Protein AF-A0A519Y2J0-F1 (afdb_monomer_lite)

Structure (mmCIF, N/CA/C/O backbone):
data_AF-A0A519Y2J0-F1
#
_entry.id   AF-A0A519Y2J0-F1
#
loop_
_atom_site.group_PDB
_atom_site.id
_atom_site.type_symbol
_atom_site.label_atom_id
_atom_site.label_alt_id
_atom_site.label_comp_id
_atom_site.label_asym_id
_atom_site.label_entity_id
_atom_site.label_seq_id
_atom_site.pdbx_PDB_ins_code
_atom_site.Cartn_x
_atom_site.Cartn_y
_atom_site.Cartn_z
_atom_site.occupancy
_atom_site.B_iso_or_equiv
_atom_site.auth_seq_id
_atom_site.auth_comp_id
_atom_site.auth_asym_id
_atom_site.auth_atom_id
_atom_site.pdbx_PDB_model_num
ATOM 1 N N . MET A 1 1 ? -8.401 15.750 12.014 1.00 75.94 1 MET A N 1
ATOM 2 C CA . MET A 1 1 ? -8.314 14.886 10.818 1.00 75.94 1 MET A CA 1
ATOM 3 C C . MET A 1 1 ? -6.844 14.797 10.473 1.00 75.94 1 MET A C 1
ATOM 5 O O . MET A 1 1 ? -6.237 15.849 10.333 1.00 75.94 1 MET A O 1
ATOM 9 N N . LEU A 1 2 ? -6.271 13.596 10.465 1.00 91.44 2 LEU A N 1
ATOM 10 C CA . LEU A 1 2 ? -4.862 13.386 10.138 1.00 91.44 2 LEU A CA 1
ATOM 11 C C . LEU A 1 2 ? -4.794 12.874 8.703 1.00 91.44 2 LEU A C 1
ATOM 13 O O . LEU A 1 2 ? -5.526 11.946 8.385 1.00 91.44 2 LEU A O 1
ATOM 17 N N . LEU A 1 3 ? -3.951 13.487 7.878 1.00 94.94 3 LEU A N 1
ATOM 18 C CA . LEU A 1 3 ? -3.622 12.978 6.551 1.00 94.94 3 LEU A CA 1
ATOM 19 C C . LEU A 1 3 ? -2.247 12.329 6.626 1.00 94.94 3 LEU A C 1
ATOM 21 O O . LEU A 1 3 ? -1.301 12.929 7.144 1.00 94.94 3 LEU A O 1
ATOM 25 N N . ARG A 1 4 ? -2.137 11.109 6.113 1.00 96.25 4 ARG A N 1
ATOM 26 C CA . ARG A 1 4 ? -0.897 10.344 6.082 1.00 96.25 4 ARG A CA 1
ATOM 27 C C . ARG A 1 4 ? -0.662 9.811 4.678 1.00 96.25 4 ARG A C 1
ATOM 29 O O . ARG A 1 4 ? -1.519 9.146 4.103 1.00 96.25 4 ARG A O 1
ATOM 36 N N . ILE A 1 5 ? 0.543 10.056 4.175 1.00 97.81 5 ILE A N 1
ATOM 37 C CA . ILE A 1 5 ? 1.055 9.438 2.955 1.00 97.81 5 ILE A CA 1
ATOM 38 C C . ILE A 1 5 ? 2.212 8.531 3.354 1.00 97.81 5 ILE A C 1
ATOM 40 O O . ILE A 1 5 ? 3.154 8.973 4.010 1.00 97.81 5 ILE A O 1
ATOM 44 N N . VAL A 1 6 ? 2.135 7.261 2.969 1.00 98.00 6 VAL A N 1
ATOM 45 C CA . VAL A 1 6 ? 3.232 6.301 3.144 1.00 98.00 6 VAL A CA 1
ATOM 46 C C . VAL A 1 6 ? 3.643 5.802 1.777 1.00 98.00 6 VAL A C 1
ATOM 48 O O . VAL A 1 6 ? 2.809 5.240 1.077 1.00 98.00 6 VAL A O 1
ATOM 51 N N . ARG A 1 7 ? 4.915 5.994 1.420 1.00 98.38 7 ARG A N 1
ATOM 52 C CA . ARG A 1 7 ? 5.519 5.503 0.177 1.00 98.38 7 ARG A CA 1
ATOM 53 C C . ARG A 1 7 ? 6.268 4.203 0.452 1.00 98.38 7 ARG A C 1
ATOM 55 O O . ARG A 1 7 ? 7.058 4.129 1.389 1.00 98.38 7 ARG A O 1
ATOM 62 N N . LEU A 1 8 ? 6.000 3.193 -0.362 1.00 98.12 8 LEU A N 1
ATOM 63 C CA . LEU A 1 8 ? 6.512 1.835 -0.247 1.00 98.12 8 LEU A CA 1
ATOM 64 C C . LEU A 1 8 ? 7.207 1.474 -1.558 1.00 98.12 8 LEU A C 1
ATOM 66 O O . LEU A 1 8 ? 6.589 1.529 -2.620 1.00 98.12 8 LEU A O 1
ATOM 70 N N . THR A 1 9 ? 8.477 1.093 -1.479 1.00 98.56 9 THR A N 1
ATOM 71 C CA . THR A 1 9 ? 9.235 0.555 -2.613 1.00 98.56 9 THR A CA 1
ATOM 72 C C . THR A 1 9 ? 9.296 -0.958 -2.471 1.00 98.56 9 THR A C 1
ATOM 74 O O . THR A 1 9 ? 9.742 -1.456 -1.438 1.00 98.56 9 THR A O 1
ATOM 77 N N . PHE A 1 10 ? 8.854 -1.683 -3.494 1.00 98.44 10 PHE A N 1
ATOM 78 C CA . PHE A 1 10 ? 8.833 -3.143 -3.495 1.00 98.44 10 PHE A CA 1
ATOM 79 C C . PHE A 1 10 ? 9.914 -3.718 -4.406 1.00 98.44 10 PHE A C 1
ATOM 81 O O . PHE A 1 10 ? 10.296 -3.107 -5.401 1.00 98.44 10 PHE A O 1
ATOM 88 N N . ASP A 1 11 ? 10.347 -4.943 -4.105 1.00 98.50 11 ASP 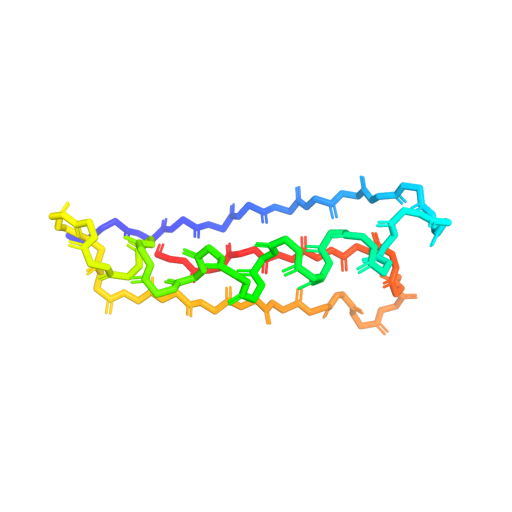A N 1
ATOM 89 C CA . ASP A 1 11 ? 10.923 -5.806 -5.136 1.00 98.50 11 ASP A CA 1
ATOM 90 C C . ASP A 1 11 ? 9.877 -5.971 -6.263 1.00 98.50 11 ASP A C 1
ATOM 92 O O . ASP A 1 11 ? 8.738 -6.356 -5.961 1.00 98.50 11 ASP A O 1
ATOM 96 N N . PRO A 1 12 ? 10.213 -5.694 -7.542 1.00 98.38 12 PRO A N 1
ATOM 97 C CA . PRO A 1 12 ? 9.282 -5.832 -8.661 1.00 98.38 12 PRO A CA 1
ATOM 98 C C . PRO A 1 12 ? 8.578 -7.193 -8.727 1.00 98.38 12 PRO A C 1
ATOM 100 O O . PRO A 1 12 ? 7.402 -7.251 -9.089 1.00 98.38 12 PRO A O 1
ATOM 103 N N . ALA A 1 13 ? 9.251 -8.280 -8.332 1.00 98.56 13 ALA A N 1
ATOM 104 C CA . ALA A 1 13 ? 8.667 -9.621 -8.333 1.00 98.56 13 ALA A CA 1
ATOM 105 C C . ALA A 1 13 ? 7.559 -9.799 -7.279 1.00 98.56 13 ALA A C 1
ATOM 107 O O . ALA A 1 13 ? 6.695 -10.661 -7.430 1.00 98.56 13 ALA A O 1
ATOM 108 N N . GLN A 1 14 ? 7.551 -8.971 -6.230 1.00 98.44 14 GLN A N 1
ATOM 109 C CA . GLN A 1 14 ? 6.602 -9.051 -5.116 1.00 98.44 14 GLN A CA 1
ATOM 110 C C . GLN A 1 14 ? 5.402 -8.109 -5.260 1.00 98.44 14 GLN A C 1
ATOM 112 O O . GLN A 1 14 ? 4.436 -8.217 -4.500 1.00 98.44 14 GLN A O 1
ATOM 117 N N . VAL A 1 15 ? 5.411 -7.214 -6.252 1.00 98.56 15 VAL A N 1
ATOM 118 C CA . VAL A 1 15 ? 4.299 -6.286 -6.518 1.00 98.56 15 VAL A CA 1
ATOM 119 C C . VAL A 1 15 ? 2.952 -7.009 -6.676 1.00 98.56 15 VAL A C 1
ATOM 121 O O . VAL A 1 15 ? 1.986 -6.583 -6.036 1.00 98.56 15 VAL A O 1
ATOM 124 N N . PRO A 1 16 ? 2.832 -8.116 -7.441 1.00 98.56 16 PRO A N 1
ATOM 125 C CA . PRO A 1 16 ? 1.550 -8.807 -7.578 1.00 98.56 16 PRO A CA 1
ATOM 126 C C . PRO A 1 16 ? 1.016 -9.330 -6.239 1.00 98.56 16 PRO A C 1
ATOM 128 O O . PRO A 1 16 ? -0.173 -9.186 -5.950 1.00 98.56 16 PRO A O 1
ATOM 131 N N . ALA A 1 17 ? 1.895 -9.884 -5.397 1.00 98.62 17 ALA A N 1
ATOM 132 C CA . ALA A 1 17 ? 1.526 -10.383 -4.076 1.00 98.62 17 ALA A CA 1
ATOM 133 C C . ALA A 1 17 ? 1.042 -9.247 -3.161 1.00 98.62 17 ALA A C 1
ATOM 135 O O . ALA A 1 17 ? 0.016 -9.387 -2.492 1.00 98.62 17 ALA A O 1
ATOM 136 N N . PHE A 1 18 ? 1.721 -8.095 -3.191 1.00 98.44 18 PHE A N 1
ATOM 137 C CA . PHE A 1 18 ? 1.290 -6.899 -2.468 1.00 98.44 18 PHE A CA 1
ATOM 138 C C . PHE A 1 18 ? -0.102 -6.426 -2.906 1.00 98.44 18 PHE A C 1
ATOM 140 O O . PHE A 1 18 ? -0.956 -6.178 -2.056 1.00 98.44 18 PHE A O 1
ATOM 147 N N . LEU A 1 19 ? -0.364 -6.331 -4.213 1.00 98.56 19 LEU A N 1
ATOM 148 C CA . LEU A 1 19 ? -1.660 -5.866 -4.718 1.00 98.56 19 LEU A CA 1
ATOM 149 C C . LEU A 1 19 ? -2.809 -6.793 -4.305 1.00 98.56 19 LEU A C 1
ATOM 151 O O . LEU A 1 19 ? -3.888 -6.309 -3.956 1.00 98.56 19 LEU A O 1
ATOM 155 N N . VAL A 1 20 ? -2.585 -8.111 -4.316 1.00 98.69 20 VAL A N 1
ATOM 156 C CA . VAL A 1 20 ? -3.564 -9.092 -3.822 1.00 98.69 20 VAL A CA 1
ATOM 157 C C . VAL A 1 20 ? -3.830 -8.877 -2.333 1.00 98.69 20 VAL A C 1
ATOM 159 O O . VAL A 1 20 ? -4.988 -8.731 -1.939 1.00 98.69 20 VAL A O 1
ATOM 162 N N . LEU A 1 21 ? -2.773 -8.782 -1.522 1.00 98.38 21 LEU A N 1
ATOM 163 C CA . LEU A 1 21 ? -2.882 -8.557 -0.080 1.00 98.38 21 LEU A CA 1
ATOM 164 C C . LEU A 1 21 ? -3.615 -7.247 0.244 1.00 98.38 21 LEU A C 1
ATOM 166 O O . LEU A 1 21 ? -4.488 -7.221 1.116 1.00 98.38 21 LEU A O 1
ATOM 170 N N . PHE A 1 22 ? -3.295 -6.163 -0.467 1.00 98.38 22 PHE A N 1
ATOM 171 C CA . PHE A 1 22 ? -3.936 -4.866 -0.270 1.00 98.38 22 PHE A CA 1
ATOM 172 C C . PHE A 1 22 ? -5.437 -4.944 -0.5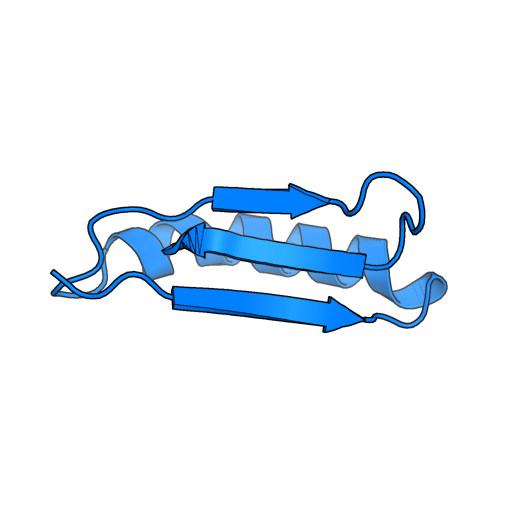61 1.00 98.38 22 PHE A C 1
ATOM 174 O O . PHE A 1 22 ? -6.239 -4.540 0.278 1.00 98.38 22 PHE A O 1
ATOM 181 N N . ARG A 1 23 ? -5.834 -5.532 -1.700 1.00 98.19 23 ARG A N 1
ATOM 182 C CA . ARG A 1 23 ? -7.252 -5.684 -2.080 1.00 98.19 23 ARG A CA 1
ATOM 183 C C . ARG A 1 23 ? -8.046 -6.535 -1.091 1.00 98.19 23 ARG A C 1
ATOM 185 O O . ARG A 1 23 ? -9.218 -6.265 -0.859 1.00 98.19 23 ARG A O 1
ATOM 192 N N . GLN A 1 24 ? -7.418 -7.547 -0.498 1.00 98.38 24 GLN A N 1
ATOM 193 C CA . GLN A 1 24 ? -8.046 -8.368 0.541 1.00 98.38 24 GLN A CA 1
ATOM 194 C C . GLN A 1 24 ? -8.212 -7.611 1.867 1.00 98.38 24 GLN A C 1
ATOM 196 O O . GLN A 1 24 ? -9.143 -7.889 2.619 1.00 98.38 24 GLN A O 1
ATOM 201 N N . SER A 1 25 ? -7.332 -6.648 2.152 1.00 97.56 25 SER A N 1
ATOM 202 C CA . SER A 1 25 ? -7.267 -5.962 3.448 1.00 97.56 25 SER A CA 1
ATOM 203 C C . SER A 1 25 ? -7.962 -4.596 3.464 1.00 97.56 25 SER A C 1
ATOM 205 O O . SER A 1 25 ? -8.351 -4.122 4.530 1.00 97.56 25 SER A O 1
ATOM 207 N N . GLU A 1 26 ? -8.134 -3.936 2.314 1.00 97.44 26 GLU A N 1
ATOM 208 C CA . GLU A 1 26 ? -8.577 -2.535 2.249 1.00 97.44 26 GLU A CA 1
ATOM 209 C C . GLU A 1 26 ? -9.941 -2.278 2.903 1.00 97.44 26 GLU A C 1
ATOM 211 O O .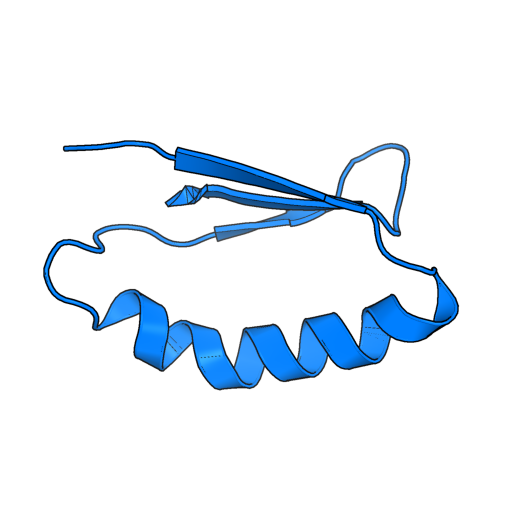 GLU A 1 26 ? -10.124 -1.246 3.550 1.00 97.44 26 GLU A O 1
ATOM 216 N N . ALA A 1 27 ? -10.881 -3.223 2.808 1.00 97.38 27 ALA A N 1
ATOM 217 C CA . ALA A 1 27 ? -12.190 -3.103 3.445 1.00 97.38 27 ALA A CA 1
ATOM 218 C C . ALA A 1 27 ? -12.071 -3.066 4.977 1.00 97.38 27 ALA A C 1
ATOM 220 O O . ALA A 1 27 ? -12.709 -2.239 5.626 1.00 97.38 27 ALA A O 1
ATOM 221 N N . LEU A 1 28 ? -11.203 -3.908 5.548 1.00 97.94 28 LEU A N 1
ATOM 222 C CA . LEU A 1 28 ? -10.939 -3.940 6.986 1.00 97.94 28 LEU A CA 1
ATOM 223 C C . LEU A 1 28 ? -10.252 -2.653 7.463 1.00 97.94 28 LEU A C 1
ATOM 225 O O . LEU A 1 28 ? -10.579 -2.144 8.534 1.00 97.94 28 LEU A O 1
ATOM 229 N N . ILE A 1 29 ? -9.322 -2.113 6.667 1.00 97.06 29 ILE A N 1
ATOM 230 C CA . ILE A 1 29 ? -8.619 -0.859 6.980 1.00 97.06 29 ILE A CA 1
ATOM 231 C C . ILE A 1 29 ? -9.607 0.313 6.990 1.00 97.06 29 ILE A C 1
ATOM 233 O O . ILE A 1 29 ? -9.621 1.085 7.947 1.00 97.06 29 ILE A O 1
ATOM 237 N N . ARG A 1 30 ? -10.478 0.415 5.974 1.00 96.81 30 ARG A N 1
ATOM 238 C CA . ARG A 1 30 ? -11.502 1.475 5.881 1.00 96.81 30 ARG A CA 1
ATOM 239 C C . ARG A 1 30 ? -12.515 1.444 7.029 1.00 96.81 30 ARG A C 1
ATOM 241 O O . ARG A 1 30 ? -13.113 2.469 7.329 1.00 96.81 30 ARG A O 1
ATOM 248 N N . GLN A 1 31 ? -12.706 0.293 7.673 1.00 97.19 31 GLN A N 1
ATOM 249 C CA . GLN A 1 31 ? -13.599 0.141 8.827 1.00 97.19 31 GLN A CA 1
ATOM 250 C C . GLN A 1 31 ? -12.938 0.486 10.171 1.00 97.19 31 GLN A C 1
ATOM 252 O O . GLN A 1 31 ? -13.629 0.528 11.189 1.00 97.19 31 GLN A O 1
ATOM 257 N N . GLN A 1 32 ? -11.623 0.735 10.211 1.00 96.38 32 GLN A N 1
ATOM 258 C CA . GLN A 1 32 ? -10.948 1.089 11.459 1.00 96.38 32 GLN A CA 1
ATOM 259 C C . GLN A 1 32 ? -11.463 2.433 12.004 1.00 96.38 32 GLN A C 1
ATOM 261 O O . GLN A 1 32 ? -11.585 3.398 11.240 1.00 96.38 32 GLN A O 1
ATOM 266 N N . PRO A 1 33 ? -11.715 2.550 13.323 1.00 96.38 33 PRO A N 1
ATOM 267 C CA . PRO A 1 33 ? -12.140 3.806 13.927 1.00 96.38 33 PRO A CA 1
ATOM 268 C C . PRO A 1 33 ? -11.176 4.950 13.598 1.00 96.38 33 PRO A C 1
ATOM 270 O O . PRO A 1 33 ? -9.984 4.890 13.889 1.00 96.38 33 PRO A O 1
ATOM 273 N N . GLY A 1 34 ? -11.703 6.011 12.987 1.00 94.00 34 GLY A N 1
ATOM 274 C CA . GLY A 1 34 ? -10.920 7.186 12.599 1.00 94.00 34 GLY A CA 1
ATOM 275 C C . GLY A 1 34 ? -10.347 7.148 11.180 1.00 94.00 34 GLY A C 1
ATOM 276 O O . GLY A 1 34 ? -9.936 8.204 10.698 1.00 94.00 34 GLY A O 1
ATOM 277 N N . CYS A 1 35 ? -10.392 6.010 10.478 1.00 95.81 35 CYS A N 1
ATOM 278 C CA . CYS A 1 35 ? -10.119 5.964 9.044 1.00 95.81 35 CYS A CA 1
ATOM 279 C C . CYS A 1 35 ? -11.312 6.565 8.290 1.00 95.81 35 CYS A C 1
ATOM 281 O O . CYS A 1 35 ? -12.437 6.082 8.394 1.00 95.81 35 CYS A O 1
ATOM 283 N N . ARG A 1 36 ? -11.079 7.667 7.573 1.00 95.06 36 ARG A N 1
ATOM 284 C CA . ARG A 1 36 ? -12.115 8.345 6.773 1.00 95.06 36 ARG A CA 1
ATOM 285 C C . ARG A 1 36 ? -11.873 8.230 5.275 1.00 95.06 36 ARG A C 1
ATOM 287 O O . ARG A 1 36 ? -12.792 8.476 4.503 1.00 95.06 36 ARG A O 1
ATOM 294 N N . HIS A 1 37 ? -10.652 7.876 4.885 1.00 95.88 37 HIS A N 1
ATOM 295 C CA . HIS A 1 37 ? -10.224 7.752 3.502 1.00 95.88 37 HIS A CA 1
ATOM 296 C C . HIS A 1 37 ? -9.127 6.694 3.386 1.00 95.88 37 HIS A C 1
ATOM 298 O O . HIS A 1 37 ? -8.359 6.488 4.326 1.00 95.88 37 HIS A O 1
ATOM 304 N N . LEU A 1 38 ? -9.071 6.011 2.243 1.00 97.38 38 LEU A N 1
ATOM 305 C CA . LEU A 1 38 ? -7.969 5.121 1.890 1.00 97.38 38 LEU A CA 1
ATOM 306 C C . LEU A 1 38 ? -7.908 4.943 0.375 1.00 97.38 38 LEU A C 1
ATOM 308 O O . LEU A 1 38 ? -8.788 4.307 -0.218 1.00 97.38 38 LEU A O 1
ATOM 312 N N . GLU A 1 39 ? -6.810 5.405 -0.207 1.00 97.44 39 GLU A N 1
ATOM 313 C CA . GLU A 1 39 ? -6.448 5.190 -1.603 1.00 97.44 39 GLU A CA 1
ATOM 314 C C . GLU A 1 39 ? -5.064 4.563 -1.723 1.00 97.44 39 GLU A C 1
ATOM 316 O O . GLU A 1 39 ? -4.177 4.803 -0.900 1.00 97.44 39 GLU A O 1
ATOM 321 N N . LEU A 1 40 ? -4.891 3.773 -2.781 1.00 98.50 40 LEU A N 1
ATOM 322 C CA . LEU A 1 40 ? -3.603 3.260 -3.217 1.00 98.50 40 LEU A CA 1
ATOM 323 C C . LEU A 1 40 ? -3.246 3.928 -4.540 1.00 98.50 40 LEU A C 1
ATOM 325 O O . LEU A 1 40 ? -3.973 3.787 -5.523 1.00 98.50 40 LEU A O 1
ATOM 329 N N . TRP A 1 41 ? -2.121 4.626 -4.567 1.00 98.38 41 TRP A N 1
ATOM 330 C CA . TRP A 1 41 ? -1.565 5.224 -5.772 1.00 98.38 41 TRP A CA 1
ATOM 331 C C . TRP A 1 41 ? -0.327 4.448 -6.199 1.00 98.38 41 TRP A C 1
ATOM 333 O O . TRP A 1 41 ? 0.449 3.994 -5.359 1.00 98.38 41 TRP A O 1
ATOM 343 N N . GLN A 1 42 ? -0.143 4.309 -7.505 1.00 98.56 42 GLN A N 1
ATOM 344 C CA . GLN A 1 42 ? 1.104 3.834 -8.090 1.00 98.56 42 GLN A CA 1
ATOM 345 C C . GLN A 1 42 ? 1.934 5.052 -8.492 1.00 98.56 42 GLN A C 1
ATOM 347 O O . GLN A 1 42 ? 1.385 6.037 -8.986 1.00 98.56 42 GLN A O 1
ATOM 352 N N . ASP A 1 43 ? 3.239 5.000 -8.251 1.00 98.44 43 ASP A N 1
ATOM 353 C CA . ASP A 1 43 ? 4.165 6.031 -8.718 1.00 98.44 43 ASP A CA 1
ATOM 354 C C . ASP A 1 43 ? 4.154 6.095 -10.258 1.00 98.44 43 ASP A C 1
ATOM 356 O O . ASP A 1 43 ? 4.020 5.070 -10.930 1.00 98.44 43 ASP A O 1
ATOM 360 N N . ALA A 1 44 ? 4.253 7.305 -10.813 1.00 97.69 44 ALA A N 1
ATOM 361 C CA . ALA A 1 44 ? 4.110 7.534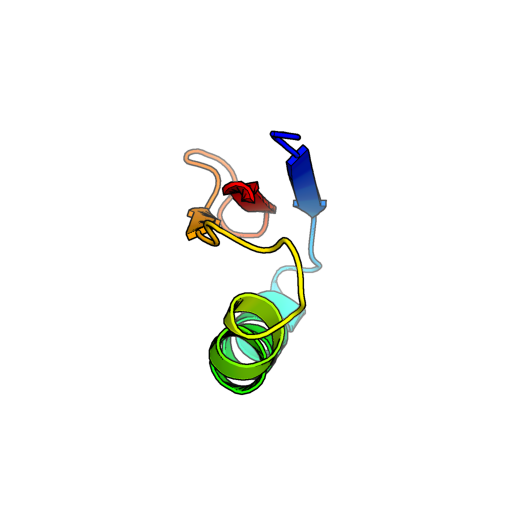 -12.249 1.00 97.69 44 ALA A CA 1
ATOM 362 C C . ALA A 1 44 ? 5.308 7.017 -13.060 1.00 97.69 44 ALA A C 1
ATOM 364 O O . ALA A 1 44 ? 5.131 6.567 -14.191 1.00 97.69 44 ALA A O 1
ATOM 365 N N . ASP A 1 45 ? 6.507 7.055 -12.473 1.00 98.25 45 ASP A N 1
ATOM 366 C CA . ASP A 1 45 ? 7.755 6.705 -13.154 1.00 98.25 45 ASP A CA 1
ATOM 367 C C . ASP A 1 45 ? 8.277 5.329 -12.711 1.00 98.25 45 ASP A C 1
ATOM 369 O O . ASP A 1 45 ? 8.978 4.642 -13.456 1.00 98.25 45 ASP A O 1
ATOM 373 N N . GLN A 1 46 ? 7.942 4.907 -11.485 1.00 98.31 46 GLN A N 1
ATOM 374 C CA . GLN A 1 46 ? 8.454 3.681 -10.870 1.00 98.31 46 GLN A CA 1
ATOM 375 C C . GLN A 1 46 ? 7.317 2.699 -10.548 1.00 98.31 46 GLN A C 1
ATOM 377 O O . GLN A 1 46 ? 6.779 2.717 -9.443 1.00 98.31 46 GLN A O 1
ATOM 382 N N . PRO A 1 47 ? 6.982 1.746 -11.439 1.00 97.56 47 PRO A N 1
ATOM 383 C CA . PRO A 1 47 ? 5.788 0.905 -11.286 1.0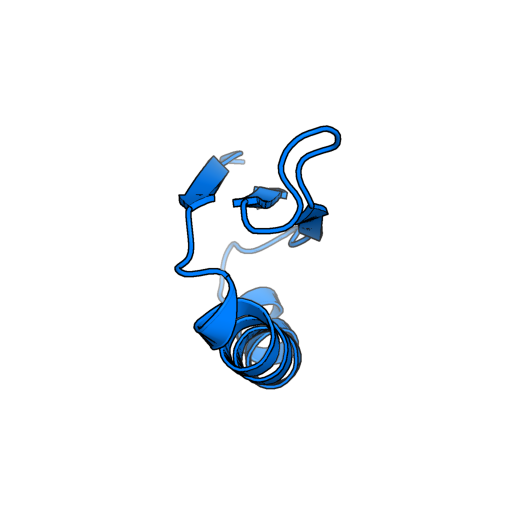0 97.56 47 PRO A CA 1
ATOM 384 C C . PRO A 1 47 ? 5.818 -0.045 -10.075 1.00 97.56 47 PRO A C 1
ATOM 386 O O . PRO A 1 47 ? 4.787 -0.609 -9.720 1.00 97.56 47 PRO A O 1
ATOM 389 N N . HIS A 1 48 ? 6.977 -0.233 -9.441 1.00 98.50 48 HIS A N 1
ATOM 390 C CA . HIS A 1 48 ? 7.154 -1.027 -8.221 1.00 98.50 48 HIS A CA 1
ATOM 391 C C . HIS A 1 48 ? 7.101 -0.177 -6.939 1.00 98.50 48 HIS A C 1
ATOM 393 O O . HIS A 1 48 ? 7.377 -0.678 -5.848 1.00 98.50 48 HIS A O 1
ATOM 399 N N . VAL A 1 49 ? 6.749 1.105 -7.056 1.00 98.62 49 VAL A N 1
ATOM 400 C CA . VAL A 1 49 ? 6.545 2.014 -5.933 1.00 98.62 49 VAL A CA 1
ATOM 401 C C . VAL A 1 49 ? 5.065 2.358 -5.815 1.00 98.62 49 VAL A C 1
ATOM 403 O O . VAL A 1 49 ? 4.415 2.735 -6.789 1.00 98.62 49 VAL A O 1
ATOM 406 N N . TYR A 1 50 ? 4.542 2.256 -4.595 1.00 98.75 50 TYR A N 1
ATOM 407 C CA . TYR A 1 50 ? 3.154 2.575 -4.281 1.00 98.75 50 TYR A CA 1
ATOM 408 C C . TYR A 1 50 ? 3.053 3.488 -3.065 1.00 98.75 50 TYR A C 1
ATOM 410 O O . TYR A 1 50 ? 3.893 3.448 -2.166 1.00 98.75 50 TYR A O 1
ATOM 418 N N . CYS A 1 51 ? 1.987 4.278 -3.014 1.00 98.50 51 CYS A N 1
ATOM 419 C CA . CYS A 1 51 ? 1.666 5.146 -1.893 1.00 98.50 51 CYS A CA 1
ATOM 420 C C . CYS A 1 51 ? 0.268 4.846 -1.361 1.00 98.50 51 CYS A C 1
ATOM 422 O O . CYS A 1 51 ? -0.677 4.753 -2.140 1.00 98.50 51 CYS A O 1
ATOM 424 N N . THR A 1 52 ? 0.110 4.764 -0.041 1.00 98.00 52 THR A N 1
ATOM 425 C CA . THR A 1 52 ? -1.220 4.837 0.580 1.00 98.00 52 THR A CA 1
ATOM 426 C C . THR A 1 52 ? -1.497 6.259 1.037 1.00 98.00 52 THR A C 1
ATOM 428 O O . THR A 1 52 ? -0.662 6.823 1.750 1.00 98.00 52 THR A O 1
ATOM 431 N N . TYR A 1 53 ? -2.663 6.796 0.685 1.00 97.44 53 TYR A N 1
ATOM 432 C CA . TYR A 1 53 ? -3.173 8.084 1.156 1.00 97.44 53 TYR A CA 1
ATOM 433 C C . TYR A 1 53 ? -4.408 7.847 2.034 1.00 97.44 53 TYR A C 1
ATOM 435 O O . TYR A 1 53 ? -5.398 7.279 1.567 1.00 97.44 53 TYR A O 1
ATOM 443 N N . SER A 1 54 ? -4.322 8.221 3.314 1.00 94.38 54 SER A N 1
ATOM 444 C CA . SER A 1 54 ? -5.344 7.953 4.342 1.00 94.38 54 SER A CA 1
ATOM 445 C C . SER A 1 54 ? -5.495 9.093 5.333 1.00 94.38 54 SER A C 1
ATOM 447 O O . SER A 1 54 ? -4.422 9.598 5.744 1.00 94.38 54 SER A O 1
#

Foldseek 3Di:
DDKDKDKDADDPVCQVVVVVVCVVCVVVVCPPPPNPDWDKDADPPHRRMIMIID

Sequence (54 aa):
MLLRIVRLTFDPAQVPAFLVLFRQSEALIRQQPGCRHLELWQDADQPHVYCTYS

pLDDT: mean 97.15, std 3.24, range [75.94, 98.75]

Radius of gyration: 11.81 Å; chains: 1; bounding box: 24×25×27 Å

Secondary structure (DSSP, 8-state):
----EEEEE--GGGHHHHHHHHHHHHHHHHTSTT----EEEE-SS-TTEEEEE-

=== Feature glossary ===
Legend for the data blocks above and below:

— What the protein is —

The amino-acid sequence is the protein's primary structure: the linear order of residues from the N-terminus to the C-terminus, written in one-letter code. Everything else here — the 3D coordinates, the secondary structure, the domain annotations — is ultimately a consequence of this string.

Functional annotations link the protein to curated databases. InterPro entries identify conserved domains and families by matching the sequence against member-database signatures (Pfam, PROSITE, CDD, …). Gene Ontology (GO) terms describe molecular function, biological process, and cellular component in a controlled vocabulary. CATH places the structure in a hierarchical fold classification (Class/Architecture/Topology/Homologous-superfamily). The organism is the source species.

— Where its atoms are —

Atomic coordinates in PDBx/mmCIF format — the same representation the Protein Data Bank distributes. Each line of the _atom_site loop places one backbone atom in Cartesian space (units: ångströms, origin: arbitrary).

The six renders are orthographic views along the three Cartesian axes in both directions. Representation (cartoon, sticks, or surface) and color scheme (sequence-rainbow or by-chain) vary across proteins so the training set covers all the common visualization conventions.

— Local backbone conformation —

Eight-state secondary structure (DSSP): H is the canonical α-helix, G the tighter 3₁₀-helix, I the wider π-helix; E/B are β-structure, T and S are turns and bends, and '-' is everything else. DSSP derives these from the pattern of main-chain N–H···O=C hydrogen bonds, not from the sequence.

Three-state secondary structure (P-SEA) collapses the eight DSSP classes into helix (a), strand (b), and coil (c). P-SEA assigns these from Cα geometry alone — distances and angles — without requiring backbone oxygens, so it works on any Cα trace.

φ (phi) and ψ (psi) are the two rotatable backbone dihedrals per residue: φ is the C(i-1)–N–Cα–C torsion, ψ is the N–Cα–C–N(i+1) torsion, both in degrees on (−180°, 180°]. α-helical residues cluster near (−60°, −45°); β-strand residues near (−120°, +130°). A Ramachandran plot is simply a scatter of (φ, ψ) for every residue.

— Global shape and packing —

The geometric summary reports three shape descriptors. Rg (radius of gyration) measures how spread out the Cα atoms are about their centre of mass; compact globular proteins have small Rg, elongated or unfolded ones large. Cα contacts (<8 Å, |i−j|>4) count long-range residue pairs in spatial proximity — high for tightly packed folds, near zero for rods or random coil. The bounding-box extents give the protein's footprint along x, y, z in Å.

SASA measures how much of the protein is reachable by solvent. It is computed by rolling a water-sized probe over the atomic surface and summing the exposed area (Å²). Per-residue SASA distinguishes core (buried, low SASA) from surface (exposed, high SASA) residues; total SASA is a whole-molecule size measure.

Plot images: a contact map (which residues are close in 3D, as an N×N binary image), a Ramachandran scatter (backbone torsion angles,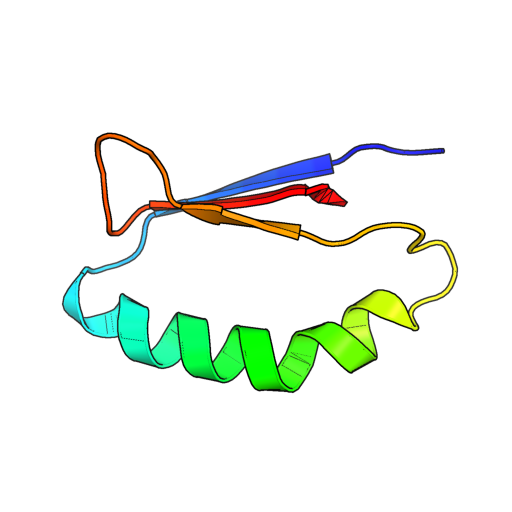 revealing secondary-structure composition at a glance), and — for AlphaFold structures — a PAE heatmap (pairwise prediction confidence).

— Structural neighborhood —

A 3Di character summarizes, for each residue, the relative orientation of the Cα frame of its nearest spatial neighbor. Because it encodes fold topology rather than chemistry, 3Di alignments detect remote structural similarity that sequence alignment misses.

The Foldseek neighbor list gives the closest experimentally determined structures in the PDB, ranked by structural alignment. TM-score near 1 means near-identical fold; near 0.3 means only rough topology match. This is how one finds what a novel AlphaFold prediction most resembles in the solved-structure universe.

— Confidence and disorder —

For AlphaFold models, the B-factor field carries pLDDT — the model's own estimate of local accuracy on a 0–100 scale. Regions with pLDDT<50 should be treated as essentially unmodeled; they often correspond to intrinsically disordered segments.

Crystallographic B-factors measure how much each atom's electron density is smeared out, in Å². They rise in mobile loops and surface residues and fall in the buried interior. In AlphaFold models this column is repurposed to hold pLDDT instead.

Predicted Aligned Error (PAE) is an AlphaFold confidence matrix: entry (i, j) is the expected error in the position of residue j, in ångströms, when the prediction is superimposed on the true structure at residue i. Low PAE within a block of residues means that block is internally rigid and well-predicted; high PAE between two blocks means their relative placement is uncertain even if each block individually is confident.